Protein AF-A0A538RYH1-F1 (afdb_monomer_lite)

Sequence (123 aa):
MAPADPVRWAELMRLLLPWIYWRRPAVERDRLEAAALAVQKNEAFQKEAQAMGSKLGPSLVEESFAKGQLETARSFLRDLVQNRFQVMPEDLDRRIAACADVERLRAAARQVLHVQQPQDISL

Radius of gyration: 17.61 Å; chains: 1; bounding box: 35×43×46 Å

Structure (mmCIF, N/CA/C/O backbone):
data_AF-A0A538RYH1-F1
#
_entry.id   AF-A0A538RYH1-F1
#
loop_
_atom_site.group_PDB
_atom_site.id
_atom_site.type_symbol
_atom_site.label_atom_id
_atom_site.label_alt_id
_atom_site.label_comp_id
_atom_site.label_asym_id
_atom_site.label_entity_id
_atom_site.label_seq_id
_atom_site.pdbx_PDB_ins_code
_atom_site.Cartn_x
_atom_site.Cartn_y
_atom_site.Cartn_z
_atom_site.occupancy
_atom_site.B_iso_or_equiv
_atom_site.auth_seq_id
_atom_site.auth_comp_id
_atom_site.auth_asym_id
_atom_site.auth_atom_id
_atom_site.pdbx_PDB_model_num
ATOM 1 N N . MET A 1 1 ? -5.249 28.828 12.850 1.00 35.59 1 MET A N 1
ATOM 2 C CA . MET A 1 1 ? -5.655 27.721 11.956 1.00 35.59 1 MET A CA 1
ATOM 3 C C . MET A 1 1 ? -4.404 27.206 11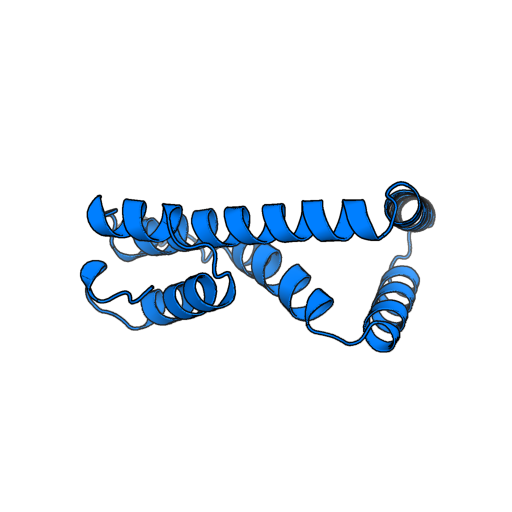.271 1.00 35.59 1 MET A C 1
ATOM 5 O O . MET A 1 1 ? -3.818 27.956 10.504 1.00 35.59 1 MET A O 1
ATOM 9 N N . ALA A 1 2 ? -3.938 26.006 11.619 1.00 40.06 2 ALA A N 1
ATOM 10 C CA . ALA A 1 2 ? -2.835 25.370 10.900 1.00 40.06 2 ALA A CA 1
ATOM 11 C C . ALA A 1 2 ? -3.324 24.963 9.494 1.00 40.06 2 ALA A C 1
ATOM 13 O O . ALA A 1 2 ? -4.476 24.534 9.379 1.00 40.06 2 ALA A O 1
ATOM 14 N N . PRO A 1 3 ? -2.520 25.140 8.430 1.00 47.34 3 PRO A N 1
ATOM 15 C CA . PRO A 1 3 ? -2.901 24.700 7.092 1.00 47.34 3 PRO A CA 1
ATOM 16 C C . PRO A 1 3 ? -3.107 23.181 7.093 1.00 47.34 3 PRO A C 1
ATOM 18 O O . PRO A 1 3 ? -2.314 22.449 7.679 1.00 47.34 3 PRO A O 1
ATOM 21 N N . ALA A 1 4 ? -4.199 22.728 6.472 1.00 53.31 4 ALA A N 1
ATOM 22 C CA . ALA A 1 4 ? -4.501 21.312 6.316 1.00 53.31 4 ALA A CA 1
ATOM 23 C C . ALA A 1 4 ? -3.331 20.620 5.604 1.00 53.31 4 ALA A C 1
ATOM 25 O O . ALA A 1 4 ? -2.929 21.043 4.519 1.00 53.31 4 ALA A O 1
ATOM 26 N N . ASP A 1 5 ? -2.785 19.590 6.246 1.00 54.03 5 ASP A N 1
ATOM 27 C CA . ASP A 1 5 ? -1.673 18.792 5.741 1.00 54.03 5 ASP A CA 1
ATOM 28 C C . ASP A 1 5 ? -2.040 18.271 4.335 1.00 54.03 5 ASP A C 1
ATOM 30 O O . ASP A 1 5 ? -3.088 17.627 4.179 1.00 54.03 5 ASP A O 1
ATOM 34 N N . PRO A 1 6 ? -1.288 18.616 3.272 1.00 55.09 6 PRO A N 1
ATOM 35 C CA . PRO A 1 6 ? -1.665 18.262 1.914 1.00 55.09 6 PRO A CA 1
ATOM 36 C C . PRO A 1 6 ? -1.747 16.744 1.798 1.00 55.09 6 PRO A C 1
ATOM 38 O O . PRO A 1 6 ? -0.814 16.031 2.169 1.00 55.09 6 PRO A O 1
ATOM 41 N N . VAL A 1 7 ? -2.872 16.251 1.268 1.00 55.53 7 VAL A N 1
ATOM 42 C CA . VAL A 1 7 ? -3.081 14.827 0.986 1.00 55.53 7 VAL A CA 1
ATOM 43 C C . VAL A 1 7 ? -1.821 14.296 0.312 1.00 55.53 7 VAL A C 1
ATOM 45 O O . VAL A 1 7 ? -1.457 14.753 -0.775 1.00 55.53 7 VAL A O 1
ATOM 48 N N . ARG A 1 8 ? -1.132 13.367 0.983 1.00 67.50 8 ARG A N 1
ATOM 49 C CA . ARG A 1 8 ? 0.129 12.775 0.527 1.00 67.50 8 ARG A CA 1
ATOM 50 C C . ARG A 1 8 ? -0.131 11.833 -0.652 1.00 67.50 8 ARG A C 1
ATOM 52 O O . ARG A 1 8 ? 0.044 10.622 -0.560 1.00 67.50 8 ARG A O 1
ATOM 59 N N . TRP A 1 9 ? -0.570 12.395 -1.778 1.00 54.41 9 TRP A N 1
ATOM 60 C CA . TRP A 1 9 ? -0.869 11.687 -3.022 1.00 54.41 9 TRP A CA 1
ATOM 61 C C . TRP A 1 9 ? 0.321 10.867 -3.505 1.00 54.41 9 TRP A C 1
ATOM 63 O O . TRP A 1 9 ? 0.128 9.781 -4.037 1.00 54.41 9 TRP A O 1
ATOM 73 N N . ALA A 1 10 ? 1.543 11.344 -3.266 1.00 54.75 10 ALA A N 1
ATOM 74 C CA . ALA A 1 10 ? 2.761 10.601 -3.561 1.00 54.75 10 ALA A CA 1
ATOM 75 C C . ALA A 1 10 ? 2.839 9.277 -2.781 1.00 54.75 10 ALA A C 1
ATOM 77 O O . ALA A 1 10 ? 3.121 8.247 -3.383 1.00 54.75 10 ALA A O 1
ATOM 78 N N . GLU A 1 11 ? 2.520 9.278 -1.483 1.00 56.00 11 GLU A N 1
ATOM 79 C CA . GLU A 1 11 ? 2.501 8.062 -0.653 1.00 56.00 11 GLU A CA 1
ATOM 80 C C . GLU A 1 11 ? 1.380 7.112 -1.086 1.00 56.00 11 GLU A C 1
ATOM 82 O O . GLU A 1 11 ? 1.587 5.906 -1.225 1.00 56.00 11 GLU A O 1
ATOM 87 N N . LEU A 1 12 ? 0.203 7.664 -1.404 1.00 62.34 12 LEU A N 1
ATOM 88 C CA . LEU A 1 12 ? -0.907 6.875 -1.933 1.00 62.34 12 LEU A CA 1
ATOM 89 C C . LEU A 1 12 ? -0.542 6.219 -3.274 1.00 62.34 12 LEU A C 1
ATOM 91 O O . LEU A 1 12 ? -0.786 5.030 -3.467 1.00 62.34 12 LEU A O 1
ATOM 95 N N . MET A 1 13 ? 0.069 6.966 -4.197 1.00 67.12 13 MET A N 1
ATOM 96 C CA . MET A 1 13 ? 0.538 6.425 -5.475 1.00 67.12 13 MET A CA 1
ATOM 97 C C . MET A 1 13 ? 1.654 5.396 -5.274 1.00 67.12 13 MET A C 1
ATOM 99 O O . MET A 1 13 ? 1.663 4.374 -5.959 1.00 67.12 13 MET A O 1
ATOM 103 N N . ARG A 1 14 ? 2.546 5.603 -4.298 1.00 62.56 14 ARG A N 1
ATOM 104 C CA . ARG A 1 14 ? 3.617 4.661 -3.945 1.00 62.56 14 ARG A CA 1
ATOM 105 C C . ARG A 1 14 ? 3.080 3.320 -3.440 1.00 62.56 14 ARG A C 1
ATOM 107 O O . ARG A 1 14 ? 3.718 2.301 -3.677 1.00 62.56 14 ARG A O 1
ATOM 114 N N . LEU A 1 15 ? 1.902 3.299 -2.812 1.00 59.19 15 LEU A N 1
ATOM 115 C CA . LEU A 1 15 ? 1.206 2.069 -2.421 1.00 59.19 15 LEU A CA 1
ATOM 116 C C . LEU A 1 15 ? 0.408 1.450 -3.581 1.00 59.19 15 LEU A C 1
ATOM 118 O O . LEU A 1 15 ? 0.454 0.237 -3.802 1.00 59.19 15 LEU A O 1
ATOM 122 N N . LEU A 1 16 ? -0.361 2.272 -4.301 1.00 65.50 16 LEU A N 1
ATOM 123 C CA . LEU A 1 16 ? -1.308 1.794 -5.308 1.00 65.50 16 LEU A CA 1
ATOM 124 C C . LEU A 1 16 ? -0.622 1.315 -6.586 1.00 65.50 16 LEU A C 1
ATOM 126 O O . LEU A 1 16 ? -1.083 0.340 -7.171 1.00 65.50 16 LEU A O 1
ATOM 130 N N . LEU A 1 17 ? 0.465 1.951 -7.027 1.00 70.12 17 LEU A N 1
ATOM 131 C CA . LEU A 1 17 ? 1.125 1.586 -8.283 1.00 70.12 17 LEU A CA 1
ATOM 132 C C . LEU A 1 17 ? 1.743 0.180 -8.242 1.00 70.12 17 LEU A C 1
ATOM 134 O O . LEU A 1 17 ? 1.421 -0.603 -9.137 1.00 70.12 17 LEU A O 1
ATOM 138 N N . PRO A 1 18 ? 2.524 -0.212 -7.212 1.00 64.62 18 PRO A N 1
ATOM 139 C CA . PRO A 1 18 ? 2.992 -1.591 -7.093 1.00 64.62 18 PRO A CA 1
ATOM 140 C C . PRO A 1 18 ? 1.831 -2.585 -7.018 1.00 64.62 18 PRO A C 1
ATOM 142 O O . PRO A 1 18 ? 1.873 -3.632 -7.654 1.00 64.62 18 PRO A O 1
ATOM 145 N N . TRP A 1 19 ? 0.760 -2.251 -6.295 1.00 63.00 19 TRP A N 1
ATOM 146 C CA . TRP A 1 19 ? -0.413 -3.118 -6.177 1.00 63.00 19 TRP A CA 1
ATOM 147 C C . TRP A 1 19 ? -1.132 -3.345 -7.511 1.00 63.00 19 TRP A C 1
ATOM 149 O O . TRP A 1 19 ? -1.358 -4.487 -7.913 1.00 63.00 19 TRP A O 1
ATOM 159 N N . ILE A 1 20 ? -1.478 -2.259 -8.209 1.00 67.75 20 ILE A N 1
ATOM 160 C CA . ILE A 1 20 ? -2.144 -2.307 -9.515 1.00 67.75 20 ILE A CA 1
ATOM 161 C C . ILE A 1 20 ? -1.268 -3.045 -10.522 1.00 67.75 20 ILE A C 1
ATOM 163 O O . ILE A 1 20 ? -1.797 -3.755 -11.370 1.00 67.75 20 ILE A O 1
ATOM 167 N N . TYR A 1 21 ? 0.050 -2.874 -10.443 1.00 69.38 21 TYR A N 1
ATOM 168 C CA . TYR A 1 21 ? 0.997 -3.565 -11.302 1.00 69.38 21 TYR A CA 1
ATOM 169 C C . TYR A 1 21 ? 1.013 -5.078 -11.020 1.00 69.38 21 TYR A C 1
ATOM 171 O O . TYR A 1 21 ? 0.784 -5.868 -11.931 1.00 69.38 21 TYR A O 1
ATOM 179 N N . TRP A 1 22 ? 1.177 -5.507 -9.765 1.00 61.28 22 TRP A N 1
ATOM 180 C CA . TRP A 1 22 ? 1.308 -6.930 -9.415 1.00 61.28 22 TRP A CA 1
ATOM 181 C C . TRP A 1 22 ? 0.010 -7.738 -9.509 1.00 61.28 22 TRP A C 1
ATOM 183 O O . TRP A 1 22 ? 0.060 -8.941 -9.760 1.00 61.28 22 TRP A O 1
ATOM 193 N N . ARG A 1 23 ? -1.157 -7.098 -9.372 1.00 65.25 23 ARG A N 1
ATOM 194 C CA . ARG A 1 23 ? -2.459 -7.753 -9.585 1.00 65.25 23 ARG A CA 1
ATOM 195 C C . ARG A 1 23 ? -2.688 -8.161 -11.046 1.00 65.25 23 ARG A C 1
ATOM 197 O O . ARG A 1 23 ? -3.535 -9.012 -11.318 1.00 65.25 23 ARG A O 1
ATOM 204 N N . ARG A 1 24 ? -1.974 -7.544 -11.989 1.00 71.19 24 ARG A N 1
ATOM 205 C CA . ARG A 1 24 ? -2.131 -7.814 -13.421 1.00 71.19 24 ARG A CA 1
ATOM 206 C C . ARG A 1 24 ? -1.421 -9.111 -13.815 1.00 71.19 24 ARG A C 1
ATOM 208 O O . ARG A 1 24 ? -0.360 -9.405 -13.260 1.00 71.19 24 ARG A O 1
ATOM 215 N N . PRO A 1 25 ? -1.958 -9.880 -14.778 1.00 73.12 25 PRO A N 1
ATOM 216 C CA . PRO A 1 25 ? -1.267 -11.021 -15.373 1.00 73.12 25 PRO A CA 1
ATOM 217 C C . PRO A 1 25 ? 0.109 -10.627 -15.925 1.00 73.12 25 PRO A C 1
ATOM 219 O O . PRO A 1 25 ? 0.282 -9.508 -16.401 1.00 73.12 25 PRO A O 1
ATOM 222 N N . ALA A 1 26 ? 1.069 -11.557 -15.927 1.00 67.19 26 ALA A N 1
ATOM 223 C CA . ALA A 1 26 ? 2.441 -11.300 -16.388 1.00 67.19 26 ALA A CA 1
ATOM 224 C C . ALA A 1 26 ? 2.496 -10.650 -17.784 1.00 67.19 26 ALA A C 1
ATOM 226 O O . ALA A 1 26 ? 3.126 -9.616 -17.954 1.00 67.19 26 ALA A O 1
ATOM 227 N N . VAL A 1 27 ? 1.701 -11.160 -18.730 1.00 73.25 27 VAL A N 1
ATOM 228 C CA . VAL A 1 27 ? 1.594 -10.619 -20.099 1.00 73.25 27 VAL A CA 1
ATOM 229 C C . VAL A 1 27 ? 1.155 -9.150 -20.125 1.00 73.25 27 VAL A C 1
ATOM 231 O O . VAL A 1 27 ? 1.535 -8.386 -21.009 1.00 73.25 27 VAL A O 1
ATOM 234 N N . GLU A 1 28 ? 0.315 -8.739 -19.179 1.00 76.38 28 GLU A N 1
ATOM 235 C CA . GLU A 1 28 ? -0.131 -7.354 -19.069 1.00 76.38 28 GLU A CA 1
ATOM 236 C C . GLU A 1 28 ? 0.937 -6.469 -18.413 1.00 76.38 28 GLU A C 1
ATOM 238 O O . GLU A 1 28 ? 1.107 -5.319 -18.816 1.00 76.38 28 GLU A O 1
ATOM 243 N N . ARG A 1 29 ? 1.703 -7.011 -17.460 1.00 77.38 29 ARG A N 1
ATOM 244 C CA . ARG A 1 29 ? 2.844 -6.318 -16.849 1.00 77.38 29 ARG A CA 1
ATOM 245 C C . ARG A 1 29 ? 3.943 -6.035 -17.868 1.00 77.38 29 ARG A C 1
ATOM 247 O O . ARG A 1 29 ? 4.362 -4.886 -17.968 1.00 77.38 29 ARG A O 1
ATOM 254 N N . ASP A 1 30 ? 4.289 -7.010 -18.705 1.00 75.38 30 ASP A N 1
ATOM 255 C CA . ASP A 1 30 ? 5.292 -6.850 -19.768 1.00 75.38 30 ASP A CA 1
ATOM 256 C C . ASP A 1 30 ? 4.909 -5.722 -20.742 1.00 75.38 30 ASP A C 1
ATOM 258 O O . ASP A 1 30 ? 5.736 -4.905 -21.152 1.00 75.38 30 ASP A O 1
ATOM 262 N N . ARG A 1 31 ? 3.616 -5.624 -21.086 1.00 79.44 31 ARG A N 1
ATOM 263 C CA . ARG A 1 31 ? 3.095 -4.546 -21.943 1.00 79.44 31 ARG A CA 1
ATOM 264 C C . ARG A 1 31 ? 3.189 -3.179 -21.274 1.00 79.44 31 ARG A C 1
ATOM 266 O O . ARG A 1 31 ? 3.500 -2.198 -21.947 1.00 79.44 31 ARG A O 1
ATOM 273 N N . LEU A 1 32 ? 2.902 -3.103 -19.976 1.00 79.50 32 LEU A N 1
ATOM 274 C CA . LEU A 1 32 ? 3.001 -1.859 -19.214 1.00 79.50 32 LEU A CA 1
ATOM 275 C C . LEU A 1 32 ? 4.452 -1.407 -19.055 1.00 79.50 32 LEU A C 1
ATOM 277 O O . LEU A 1 32 ? 4.720 -0.218 -19.195 1.00 79.50 32 LEU A O 1
ATOM 281 N N . GLU A 1 33 ? 5.383 -2.331 -18.824 1.00 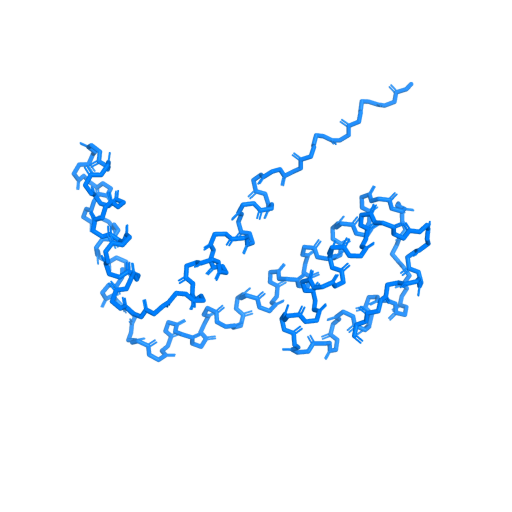75.62 33 GLU A N 1
ATOM 282 C CA . GLU A 1 33 ? 6.815 -2.025 -18.781 1.00 75.62 33 GLU A CA 1
ATOM 283 C C . GLU A 1 33 ? 7.322 -1.513 -20.127 1.00 75.62 33 GLU A C 1
ATOM 285 O O . GLU A 1 33 ? 7.979 -0.473 -20.180 1.00 75.62 33 GLU A O 1
ATOM 290 N N . ALA A 1 34 ? 6.953 -2.181 -21.223 1.00 79.81 34 ALA A N 1
ATOM 291 C CA . ALA A 1 34 ? 7.301 -1.739 -22.569 1.00 79.81 34 ALA A CA 1
ATOM 292 C C . ALA A 1 34 ? 6.735 -0.341 -22.879 1.00 79.81 34 ALA A C 1
ATOM 294 O O . ALA A 1 34 ? 7.443 0.511 -23.419 1.00 79.81 34 ALA A O 1
ATOM 295 N N . ALA A 1 35 ? 5.483 -0.072 -22.494 1.00 82.56 35 ALA A N 1
ATOM 296 C CA . ALA A 1 35 ? 4.864 1.241 -22.663 1.00 82.56 35 ALA A CA 1
ATOM 297 C C . ALA A 1 35 ? 5.537 2.319 -21.794 1.00 82.56 35 ALA A C 1
ATOM 299 O O . ALA A 1 35 ? 5.790 3.423 -22.274 1.00 82.56 35 ALA A O 1
ATOM 300 N N . ALA A 1 36 ? 5.869 2.007 -20.539 1.00 76.31 36 ALA A N 1
ATOM 301 C CA . ALA A 1 36 ? 6.558 2.927 -19.636 1.00 76.31 36 ALA A CA 1
ATOM 302 C C . ALA A 1 36 ? 7.965 3.280 -20.146 1.00 76.31 36 ALA A C 1
ATOM 304 O O . ALA A 1 36 ? 8.348 4.452 -20.140 1.00 76.31 36 ALA A O 1
ATOM 305 N N . LEU A 1 37 ? 8.706 2.291 -20.657 1.00 73.94 37 LEU A N 1
ATOM 306 C CA . LEU A 1 37 ? 10.001 2.500 -21.306 1.00 73.94 37 LEU A CA 1
ATOM 307 C C . LEU A 1 37 ? 9.869 3.386 -22.550 1.00 73.94 37 LEU A C 1
ATOM 309 O O . LEU A 1 37 ? 10.658 4.313 -22.717 1.00 73.94 37 LEU A O 1
ATOM 313 N N . ALA A 1 38 ? 8.848 3.160 -23.381 1.00 79.06 38 ALA A N 1
ATOM 314 C CA . ALA A 1 38 ? 8.611 3.943 -24.594 1.00 79.06 38 ALA A CA 1
ATOM 315 C C . ALA A 1 38 ? 8.241 5.415 -24.318 1.00 79.06 38 ALA A C 1
ATOM 317 O O . ALA A 1 38 ? 8.524 6.286 -25.140 1.00 79.06 38 ALA A O 1
ATOM 318 N N . VAL A 1 39 ? 7.628 5.712 -23.166 1.00 80.31 39 VAL A N 1
ATOM 319 C CA . VAL A 1 39 ? 7.311 7.088 -22.738 1.00 80.31 39 VAL A CA 1
ATOM 320 C C . VAL A 1 39 ? 8.551 7.825 -22.217 1.00 80.31 39 VAL A C 1
ATOM 322 O O . VAL A 1 39 ? 8.624 9.055 -22.309 1.00 80.31 39 VAL A O 1
ATOM 325 N N . GLN A 1 40 ? 9.538 7.102 -21.682 1.00 75.06 40 GLN A N 1
ATOM 326 C CA . GLN A 1 40 ? 10.761 7.700 -21.159 1.00 75.06 40 GLN A CA 1
ATOM 327 C C . GLN A 1 40 ? 11.651 8.200 -22.304 1.00 75.06 40 GLN A C 1
ATOM 329 O O . GLN A 1 40 ? 12.246 7.417 -23.032 1.00 75.06 40 GLN A O 1
ATOM 334 N N . LYS A 1 41 ? 11.776 9.524 -22.445 1.00 74.56 41 LYS A N 1
ATOM 335 C CA . LYS A 1 41 ? 12.552 10.165 -23.523 1.00 74.56 41 LYS A CA 1
ATOM 336 C C . LYS A 1 41 ? 14.063 10.161 -23.277 1.00 74.56 41 LYS A C 1
ATOM 338 O O . LYS A 1 41 ? 14.826 10.449 -24.192 1.00 74.56 41 LYS A O 1
ATOM 343 N N . ASN A 1 42 ? 14.493 9.888 -22.044 1.00 81.56 42 ASN A N 1
ATOM 344 C CA . ASN A 1 42 ? 15.904 9.843 -21.677 1.00 81.56 42 ASN A CA 1
ATOM 345 C C . ASN A 1 42 ? 16.443 8.403 -21.735 1.00 81.56 42 ASN A C 1
ATOM 347 O O . ASN A 1 42 ? 16.102 7.571 -20.892 1.00 81.56 42 ASN A O 1
ATOM 351 N N . GLU A 1 43 ? 17.331 8.135 -22.694 1.00 73.94 43 GLU A N 1
ATOM 352 C CA . GLU A 1 43 ? 17.965 6.823 -22.891 1.00 73.94 43 GLU A CA 1
ATOM 353 C C . GLU A 1 43 ? 18.767 6.336 -21.673 1.00 73.94 43 GLU A C 1
ATOM 355 O O . GLU A 1 43 ? 18.861 5.129 -21.441 1.00 73.94 43 GLU A O 1
ATOM 360 N N . ALA A 1 44 ? 19.331 7.244 -20.867 1.00 72.69 44 ALA A N 1
ATOM 361 C CA . ALA A 1 44 ? 20.069 6.867 -19.661 1.00 72.69 44 ALA A CA 1
ATOM 362 C C . ALA A 1 44 ? 19.136 6.229 -18.618 1.00 72.69 44 ALA A C 1
ATOM 364 O O . ALA A 1 44 ? 19.449 5.170 -18.076 1.00 72.69 44 ALA A O 1
ATOM 365 N N . PHE A 1 45 ? 17.950 6.810 -18.415 1.00 64.81 45 PHE A N 1
ATOM 366 C CA . PHE A 1 45 ? 16.941 6.266 -17.501 1.00 64.81 45 PHE A CA 1
ATOM 367 C C . PHE A 1 45 ? 16.267 4.999 -18.045 1.00 64.81 45 PHE A C 1
ATOM 369 O O . PHE A 1 45 ? 15.888 4.131 -17.263 1.00 64.81 45 PHE A O 1
ATOM 376 N N . GLN A 1 46 ? 16.159 4.839 -19.370 1.00 66.12 46 GLN A N 1
ATOM 377 C CA . GLN A 1 46 ? 15.703 3.577 -19.970 1.00 66.12 46 GLN A CA 1
ATOM 378 C C . GLN A 1 46 ? 16.675 2.424 -19.683 1.00 66.12 46 GLN A C 1
ATOM 380 O O . GLN A 1 46 ? 16.252 1.341 -19.271 1.00 66.12 46 GLN A O 1
ATOM 385 N N . LYS A 1 47 ? 17.981 2.659 -19.871 1.00 68.31 47 LYS A N 1
ATOM 386 C CA . LYS A 1 47 ? 19.026 1.657 -19.606 1.00 68.31 47 LYS A CA 1
ATOM 387 C C . LYS A 1 47 ? 19.103 1.295 -18.127 1.00 68.31 47 LYS A C 1
ATOM 389 O O . LYS A 1 47 ? 19.260 0.123 -17.797 1.00 68.31 47 LYS A O 1
ATOM 394 N N . GLU A 1 48 ? 18.956 2.280 -17.244 1.00 67.75 48 GLU A N 1
ATOM 395 C CA . GLU A 1 48 ? 18.905 2.056 -15.800 1.00 67.75 48 GLU A CA 1
ATOM 396 C C . GLU A 1 48 ? 17.700 1.191 -15.403 1.00 67.75 48 GLU A C 1
ATOM 398 O O . GLU A 1 48 ? 17.873 0.199 -14.695 1.00 67.75 48 GLU A O 1
ATOM 403 N N . ALA A 1 49 ? 16.506 1.482 -15.934 1.00 64.12 49 ALA A N 1
ATOM 404 C CA . ALA A 1 49 ? 15.297 0.701 -15.671 1.00 64.12 49 ALA A CA 1
ATOM 405 C C . ALA A 1 49 ? 15.417 -0.764 -16.141 1.00 64.12 49 ALA A C 1
ATOM 407 O O . ALA A 1 49 ? 15.084 -1.679 -15.385 1.00 64.12 49 ALA A O 1
ATOM 408 N N . GLN A 1 50 ? 15.958 -1.005 -17.343 1.00 65.62 50 GLN A N 1
ATOM 409 C CA . GLN A 1 50 ? 16.227 -2.366 -17.838 1.00 65.62 50 GLN A CA 1
ATOM 410 C C . GLN A 1 50 ? 17.269 -3.102 -16.983 1.00 65.62 50 GLN A C 1
ATOM 412 O O . GLN A 1 50 ? 17.092 -4.275 -16.644 1.00 65.62 50 GLN A O 1
ATOM 417 N N . ALA A 1 51 ? 18.349 -2.418 -16.594 1.00 65.00 51 ALA A N 1
ATOM 418 C CA . ALA A 1 51 ? 19.399 -3.005 -15.769 1.00 65.00 51 ALA A CA 1
ATOM 419 C C . ALA A 1 51 ? 18.884 -3.396 -14.375 1.00 65.00 51 ALA A C 1
ATOM 421 O O . ALA A 1 51 ? 19.281 -4.436 -13.847 1.00 65.00 51 ALA A O 1
ATOM 422 N N . MET A 1 52 ? 17.982 -2.602 -13.796 1.00 61.81 52 MET A N 1
ATOM 423 C CA . MET A 1 52 ? 17.395 -2.865 -12.482 1.00 61.81 52 MET A CA 1
ATOM 424 C C . MET A 1 52 ? 16.477 -4.097 -12.486 1.00 61.81 52 MET A C 1
ATOM 426 O O . MET A 1 52 ? 16.555 -4.903 -11.561 1.00 61.81 52 MET A O 1
ATOM 430 N N . GLY A 1 53 ? 15.671 -4.288 -13.538 1.00 55.66 53 GLY A N 1
ATOM 431 C CA . GLY A 1 53 ? 14.786 -5.455 -13.676 1.00 55.66 53 GLY A CA 1
ATOM 432 C C . GLY A 1 53 ? 15.528 -6.783 -13.884 1.00 55.66 53 GLY A C 1
ATOM 433 O O . GLY A 1 53 ? 15.065 -7.829 -13.447 1.00 55.66 53 GLY A O 1
ATOM 434 N N . SER A 1 54 ? 16.716 -6.744 -14.498 1.00 53.12 54 SER A N 1
ATOM 435 C CA . SER A 1 54 ? 17.504 -7.944 -14.836 1.00 53.12 54 SER A CA 1
ATOM 436 C C . SER A 1 54 ? 18.380 -8.514 -13.705 1.00 53.12 54 SER A C 1
ATOM 438 O O . SER A 1 54 ? 18.823 -9.657 -13.794 1.00 53.12 54 SER A O 1
ATOM 440 N N . LYS A 1 55 ? 18.668 -7.738 -12.648 1.00 52.78 55 LYS A N 1
ATOM 441 C CA . LYS A 1 55 ? 19.707 -8.071 -11.645 1.00 52.78 55 LYS A CA 1
ATOM 442 C C . LYS A 1 55 ? 19.237 -8.904 -10.456 1.00 52.78 55 LYS A C 1
ATOM 444 O O . LYS A 1 55 ? 20.065 -9.350 -9.664 1.00 52.78 55 LYS A O 1
ATOM 449 N N . LEU A 1 56 ? 17.941 -9.116 -10.307 1.00 47.09 56 LEU A N 1
ATOM 450 C CA . LEU A 1 56 ? 17.374 -9.878 -9.205 1.00 47.09 56 LEU A CA 1
ATOM 451 C C . LEU A 1 56 ? 16.570 -11.028 -9.820 1.00 47.09 56 LEU A C 1
ATOM 453 O O . LEU A 1 56 ? 15.689 -10.799 -10.642 1.00 47.09 56 LEU A O 1
ATOM 457 N N . GLY A 1 57 ? 16.907 -12.273 -9.475 1.00 48.81 57 GLY A N 1
ATOM 458 C CA . GLY A 1 57 ? 16.161 -13.436 -9.962 1.00 48.81 57 GLY A CA 1
ATOM 459 C C . GLY A 1 57 ? 14.674 -13.332 -9.583 1.00 48.81 57 GLY A C 1
ATOM 460 O O . GLY A 1 57 ? 14.374 -12.807 -8.505 1.00 48.81 57 GLY A O 1
ATOM 461 N N . PRO A 1 58 ? 13.746 -13.829 -10.423 1.00 54.38 58 PRO A N 1
ATOM 462 C CA . PRO A 1 58 ? 12.309 -13.573 -10.289 1.00 54.38 58 PRO A CA 1
ATOM 463 C C . PRO A 1 58 ? 11.755 -13.894 -8.891 1.00 54.38 58 PRO A C 1
ATOM 465 O O . PRO A 1 58 ? 11.007 -13.095 -8.340 1.00 54.38 58 PRO A O 1
ATOM 468 N N . SER A 1 59 ? 12.220 -14.971 -8.249 1.00 51.62 59 SER A N 1
ATOM 469 C CA . SER A 1 59 ? 11.772 -15.366 -6.906 1.00 51.62 59 SER A CA 1
ATOM 470 C C . SER A 1 59 ? 12.251 -14.440 -5.776 1.00 51.62 59 SER A C 1
ATOM 472 O O . SER A 1 59 ? 11.520 -14.195 -4.822 1.00 51.62 59 SER A O 1
ATOM 474 N N . LEU A 1 60 ? 13.470 -13.897 -5.875 1.00 48.41 60 LEU A N 1
ATOM 475 C CA . LEU A 1 60 ? 14.058 -12.991 -4.876 1.00 48.41 60 LEU A CA 1
ATOM 476 C C . LEU A 1 60 ? 13.470 -11.582 -4.988 1.00 48.41 60 LEU A C 1
ATOM 478 O O . LEU A 1 60 ? 13.307 -10.901 -3.975 1.00 48.41 60 LEU A O 1
ATOM 482 N N . VAL A 1 61 ? 13.118 -11.165 -6.209 1.00 56.47 61 VAL A N 1
ATOM 483 C CA . VAL A 1 61 ? 12.303 -9.971 -6.466 1.00 56.47 61 VAL A CA 1
ATOM 484 C C . VAL A 1 61 ? 10.936 -10.150 -5.832 1.00 56.47 61 VAL A C 1
ATOM 486 O O . VAL A 1 61 ? 10.555 -9.345 -4.993 1.00 56.47 61 VAL A O 1
ATOM 489 N N . GLU A 1 62 ? 10.217 -11.214 -6.178 1.00 56.75 62 GLU A N 1
ATOM 490 C CA . GLU A 1 62 ? 8.856 -11.458 -5.698 1.00 56.75 62 GLU A CA 1
ATOM 491 C C . GLU A 1 62 ? 8.773 -11.503 -4.168 1.00 56.75 62 GLU A C 1
ATOM 493 O O . GLU A 1 62 ? 7.908 -10.850 -3.584 1.00 56.75 62 GLU A O 1
ATOM 498 N N . GLU A 1 63 ? 9.707 -12.184 -3.499 1.00 53.38 63 GLU A N 1
ATOM 499 C CA . GLU A 1 63 ? 9.727 -12.286 -2.036 1.00 53.38 63 GLU A CA 1
ATOM 500 C C . GLU A 1 63 ? 10.107 -10.956 -1.357 1.00 53.38 63 GLU A C 1
ATOM 502 O O . GLU A 1 63 ? 9.490 -10.551 -0.364 1.00 53.38 63 GLU A O 1
ATOM 507 N N . SER A 1 64 ? 11.077 -10.226 -1.921 1.00 55.91 64 SER A N 1
ATOM 508 C CA . SER A 1 64 ? 11.486 -8.907 -1.414 1.00 55.91 64 SER A CA 1
ATOM 509 C C . SER A 1 64 ? 10.395 -7.855 -1.632 1.00 55.91 64 SER A C 1
ATOM 511 O O . SER A 1 64 ? 10.156 -7.016 -0.763 1.00 55.91 64 SER A O 1
ATOM 513 N N . PHE A 1 65 ? 9.674 -7.928 -2.755 1.00 63.09 65 PHE A N 1
ATOM 514 C CA . PHE A 1 65 ? 8.521 -7.078 -3.039 1.00 63.09 65 PHE A CA 1
ATOM 515 C C . PHE A 1 65 ? 7.309 -7.454 -2.191 1.00 63.09 65 PHE A C 1
ATOM 517 O O . PHE A 1 65 ? 6.598 -6.554 -1.759 1.00 63.09 65 PHE A O 1
ATOM 524 N N . ALA A 1 66 ? 7.064 -8.735 -1.909 1.00 62.03 66 ALA A N 1
ATOM 525 C CA . ALA A 1 66 ? 5.982 -9.155 -1.020 1.00 62.03 66 ALA A CA 1
ATOM 526 C C . ALA A 1 66 ? 6.212 -8.648 0.414 1.00 62.03 66 ALA A C 1
ATOM 528 O O . ALA A 1 66 ? 5.317 -8.036 1.003 1.00 62.03 66 ALA A O 1
ATOM 529 N N . LYS A 1 67 ? 7.435 -8.800 0.946 1.00 64.25 67 LYS A N 1
ATOM 530 C CA . LYS A 1 67 ? 7.818 -8.219 2.246 1.00 64.25 67 LYS A CA 1
ATOM 531 C C . LYS A 1 67 ? 7.759 -6.691 2.234 1.00 64.25 67 LYS A C 1
ATOM 533 O O . LYS A 1 67 ? 7.217 -6.097 3.163 1.00 64.25 67 LYS A O 1
ATOM 538 N N . GLY A 1 68 ? 8.244 -6.058 1.165 1.00 71.62 68 GLY A N 1
ATOM 539 C CA . GLY A 1 68 ? 8.164 -4.608 0.992 1.00 71.62 68 GLY A CA 1
ATOM 540 C C . GLY A 1 68 ? 6.722 -4.099 0.944 1.00 71.62 68 GLY A C 1
ATOM 541 O O . GLY A 1 68 ? 6.411 -3.087 1.566 1.00 71.62 68 GLY A O 1
ATOM 542 N N . GLN A 1 69 ? 5.818 -4.814 0.271 1.00 73.88 69 GLN A N 1
ATOM 543 C CA . GLN A 1 69 ? 4.395 -4.472 0.199 1.00 73.88 69 GLN A CA 1
ATOM 544 C C . GLN A 1 69 ? 3.713 -4.558 1.562 1.00 73.88 69 GLN A C 1
ATOM 546 O O . GLN A 1 69 ? 2.896 -3.693 1.874 1.00 73.88 69 GLN A O 1
ATOM 551 N N . LEU A 1 70 ? 4.051 -5.568 2.366 1.00 82.12 70 LEU A N 1
ATOM 552 C CA . LEU A 1 70 ? 3.485 -5.744 3.697 1.00 82.12 70 LEU A CA 1
ATOM 553 C C . LEU A 1 70 ? 3.887 -4.603 4.636 1.00 82.12 70 LEU A C 1
ATOM 555 O O . LEU A 1 70 ? 3.017 -3.950 5.208 1.00 82.12 70 LEU A O 1
ATOM 559 N N . GLU A 1 71 ? 5.184 -4.307 4.740 1.00 81.56 71 GLU A N 1
ATOM 560 C CA . GLU A 1 71 ? 5.654 -3.197 5.578 1.00 81.56 71 GLU A CA 1
ATOM 561 C C . GLU A 1 71 ? 5.176 -1.835 5.066 1.00 81.56 71 GLU A C 1
ATOM 563 O O . GLU A 1 71 ? 4.754 -0.993 5.858 1.00 81.56 71 GLU A O 1
ATOM 568 N N . THR A 1 72 ? 5.135 -1.635 3.745 1.00 76.00 72 THR A N 1
ATOM 569 C CA . THR A 1 72 ? 4.582 -0.404 3.156 1.00 76.00 72 THR A CA 1
ATOM 570 C C . THR A 1 72 ? 3.100 -0.250 3.499 1.00 76.00 72 THR A C 1
ATOM 572 O O . THR A 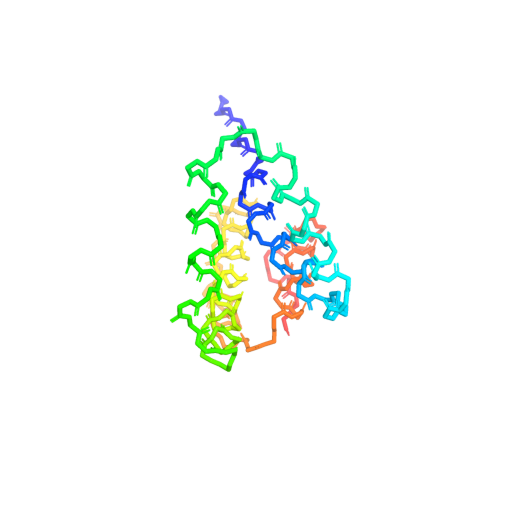1 72 ? 2.674 0.832 3.893 1.00 76.00 72 THR A O 1
ATOM 575 N N . ALA A 1 73 ? 2.304 -1.321 3.406 1.00 80.88 73 ALA A N 1
ATOM 576 C CA . ALA A 1 73 ? 0.886 -1.283 3.758 1.00 80.88 73 ALA A CA 1
ATOM 577 C C . ALA A 1 73 ? 0.667 -1.000 5.254 1.00 80.88 73 ALA A C 1
ATOM 579 O O . ALA A 1 73 ? -0.218 -0.217 5.600 1.00 80.88 73 ALA A O 1
ATOM 580 N N . ARG A 1 74 ? 1.494 -1.581 6.134 1.00 88.38 74 ARG A N 1
ATOM 581 C CA . ARG A 1 74 ? 1.469 -1.317 7.582 1.00 88.38 74 ARG A CA 1
ATOM 582 C C . ARG A 1 74 ? 1.828 0.131 7.901 1.00 88.38 74 ARG A C 1
ATOM 584 O O . ARG A 1 74 ? 1.067 0.801 8.594 1.00 88.38 74 ARG A O 1
ATOM 591 N N . SER A 1 75 ? 2.956 0.622 7.384 1.00 84.88 75 SER A N 1
ATOM 592 C CA . SER A 1 75 ? 3.403 2.007 7.583 1.00 84.88 75 SER A CA 1
ATOM 593 C C . SER A 1 75 ? 2.360 3.001 7.083 1.00 84.88 75 SER A C 1
ATOM 595 O O . SER A 1 75 ? 2.001 3.933 7.791 1.00 84.88 75 SER A O 1
ATOM 597 N N . PHE A 1 76 ? 1.804 2.762 5.897 1.00 79.12 76 PHE A N 1
ATOM 598 C CA . PHE A 1 76 ? 0.802 3.643 5.317 1.00 79.12 76 PHE A CA 1
ATOM 599 C C . PHE A 1 76 ? -0.498 3.681 6.128 1.00 79.12 76 PHE A C 1
ATOM 601 O O . PHE A 1 76 ? -1.064 4.752 6.344 1.00 79.12 76 PHE A O 1
ATOM 608 N N . LEU A 1 77 ? -0.976 2.528 6.606 1.00 83.69 77 LEU A N 1
ATOM 609 C CA . LEU A 1 77 ? -2.152 2.483 7.472 1.00 83.69 77 LEU A CA 1
ATOM 610 C C . LEU A 1 77 ? -1.905 3.246 8.780 1.00 83.69 77 LEU A C 1
ATOM 612 O O . LEU A 1 77 ? -2.793 3.971 9.230 1.00 83.69 77 LEU A O 1
ATOM 616 N N . ARG A 1 78 ? -0.697 3.144 9.349 1.00 87.69 78 ARG A N 1
ATOM 617 C CA . ARG A 1 78 ? -0.321 3.929 10.530 1.00 87.69 78 ARG A CA 1
ATOM 618 C C . ARG A 1 78 ? -0.370 5.426 10.256 1.00 87.69 78 ARG A C 1
ATOM 620 O O . ARG A 1 78 ? -1.013 6.154 11.007 1.00 87.69 78 ARG A O 1
ATOM 627 N N . ASP A 1 79 ? 0.241 5.863 9.159 1.00 82.38 79 ASP A N 1
ATOM 628 C CA . ASP A 1 79 ? 0.253 7.271 8.761 1.00 82.38 79 ASP A CA 1
ATOM 629 C C . ASP A 1 79 ? -1.169 7.802 8.543 1.00 82.38 79 ASP A C 1
ATOM 631 O O . ASP A 1 79 ? -1.500 8.893 8.998 1.00 82.38 79 ASP A O 1
ATOM 635 N N . LEU A 1 80 ? -2.048 7.033 7.893 1.00 78.88 80 LEU A N 1
ATOM 636 C CA . LEU A 1 80 ? -3.442 7.430 7.681 1.00 78.88 80 LEU A CA 1
ATOM 637 C C . LEU A 1 80 ? -4.216 7.598 8.991 1.00 78.88 80 LEU A C 1
ATOM 639 O O . LEU A 1 80 ? -4.951 8.575 9.150 1.00 78.88 80 LEU A O 1
ATOM 643 N N . VAL A 1 81 ? -4.063 6.654 9.918 1.00 85.38 81 VAL A N 1
ATOM 644 C CA . VAL A 1 81 ? -4.714 6.704 11.232 1.00 85.38 81 VAL A CA 1
ATOM 645 C C . VAL A 1 81 ? -4.191 7.890 12.037 1.00 85.38 81 VAL A C 1
ATOM 647 O O . VAL A 1 81 ? -4.993 8.674 12.544 1.00 85.38 81 VAL A O 1
ATOM 650 N N . GLN A 1 82 ? -2.870 8.069 12.088 1.00 83.88 82 GLN A N 1
ATOM 651 C CA . GLN A 1 82 ? -2.242 9.180 12.796 1.00 83.88 82 GLN A CA 1
ATOM 652 C C . GLN A 1 82 ? -2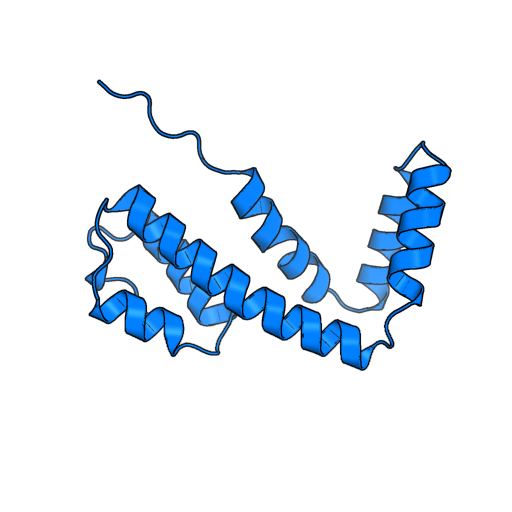.654 10.530 12.195 1.00 83.88 82 GLN A C 1
ATOM 654 O O . GLN A 1 82 ? -3.022 11.436 12.932 1.00 83.88 82 GLN A O 1
ATOM 659 N N . ASN A 1 83 ? -2.677 10.667 10.868 1.00 77.69 83 ASN A N 1
ATOM 660 C CA . ASN A 1 83 ? -3.048 11.923 10.215 1.00 77.69 83 ASN A CA 1
ATOM 661 C C . ASN A 1 83 ? -4.531 12.262 10.403 1.00 77.69 83 ASN A C 1
ATOM 663 O O . ASN A 1 83 ? -4.877 13.422 10.622 1.00 77.69 83 ASN A O 1
ATOM 667 N N . ARG A 1 84 ? -5.426 11.268 10.339 1.00 80.12 84 ARG A N 1
ATOM 668 C CA . ARG A 1 84 ? -6.868 11.512 10.469 1.00 80.12 84 ARG A CA 1
ATOM 669 C C . ARG A 1 84 ? -7.302 11.729 11.913 1.00 80.12 84 ARG A C 1
ATOM 671 O O . ARG A 1 84 ? -8.057 12.656 12.183 1.00 80.12 84 ARG A O 1
ATOM 678 N N . PHE A 1 85 ? -6.879 10.849 12.813 1.00 84.12 85 PHE A N 1
ATOM 679 C CA . PHE A 1 85 ? -7.371 10.823 14.189 1.00 84.12 85 PHE A CA 1
ATOM 680 C C . PHE A 1 85 ? -6.425 11.513 15.172 1.00 84.12 85 PHE A C 1
ATOM 682 O O . PHE A 1 85 ? -6.794 11.683 16.330 1.00 84.12 85 PHE A O 1
ATOM 689 N N . GLN A 1 86 ? -5.221 11.910 14.731 1.00 83.19 86 GLN A N 1
ATOM 690 C CA . GLN A 1 86 ? -4.169 12.536 15.551 1.00 83.19 86 GLN A CA 1
ATOM 691 C C . GLN A 1 86 ? -3.715 11.672 16.743 1.00 83.19 86 GLN A C 1
ATOM 693 O O . GLN A 1 86 ? -2.967 12.127 17.606 1.00 83.19 86 GLN A O 1
ATOM 698 N N . VAL A 1 87 ? -4.136 10.406 16.772 1.00 85.56 87 VAL A N 1
ATOM 699 C CA . VAL A 1 87 ? -3.887 9.428 17.829 1.00 85.56 87 VAL A CA 1
ATOM 700 C C . VAL A 1 87 ? -3.707 8.058 17.185 1.00 85.56 87 VAL A C 1
ATOM 702 O O . VAL A 1 87 ? -4.479 7.675 16.304 1.00 85.56 87 VAL A O 1
ATOM 705 N N . MET A 1 88 ? -2.729 7.302 17.681 1.00 88.56 88 MET A N 1
ATOM 706 C CA . MET A 1 88 ? -2.522 5.896 17.353 1.00 88.56 88 MET A CA 1
ATOM 707 C C . MET A 1 88 ? -2.840 5.029 18.577 1.00 88.56 88 MET A C 1
ATOM 709 O O . MET A 1 88 ? -2.034 4.983 19.507 1.00 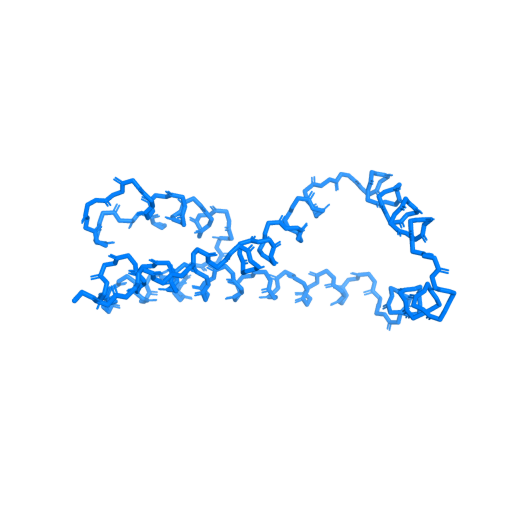88.56 88 MET A O 1
ATOM 713 N N . PRO A 1 89 ? -3.996 4.341 18.623 1.00 90.56 89 PRO A N 1
ATOM 714 C CA . PRO A 1 89 ? -4.278 3.404 19.704 1.00 90.56 89 PRO A CA 1
ATOM 715 C C . PRO A 1 89 ? -3.291 2.230 19.686 1.00 90.56 89 PRO A C 1
ATOM 717 O O . PRO A 1 89 ? -3.123 1.578 18.656 1.00 90.56 89 PRO A O 1
ATOM 720 N N . GLU A 1 90 ? -2.692 1.907 20.834 1.00 89.69 90 GLU A N 1
ATOM 721 C CA . GLU A 1 90 ? -1.710 0.814 20.957 1.00 89.69 90 GLU A CA 1
ATOM 722 C C . GLU A 1 90 ? -2.271 -0.561 20.558 1.00 89.69 90 GLU A C 1
ATOM 724 O O . GLU A 1 90 ? -1.539 -1.434 20.092 1.00 89.69 90 GLU A O 1
ATOM 729 N N . ASP A 1 91 ? -3.573 -0.784 20.758 1.00 91.44 91 ASP A N 1
ATOM 730 C CA . ASP A 1 91 ? -4.249 -2.005 20.308 1.00 91.44 91 ASP A C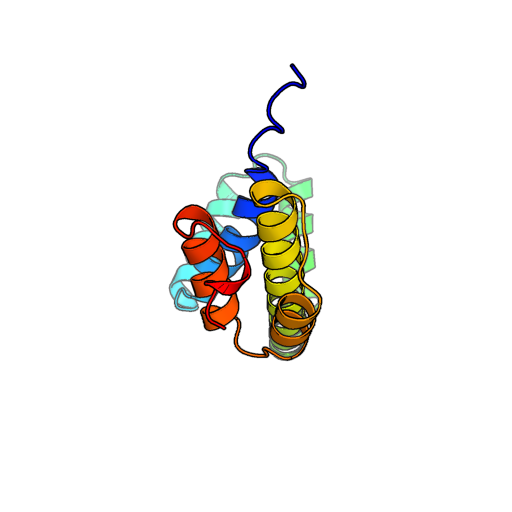A 1
ATOM 731 C C . ASP A 1 91 ? -4.275 -2.102 18.777 1.00 91.44 91 ASP A C 1
ATOM 733 O O . ASP A 1 91 ? -3.910 -3.128 18.197 1.00 91.44 91 ASP A O 1
ATOM 737 N N . LEU A 1 92 ? -4.635 -1.003 18.110 1.00 90.81 92 LEU A N 1
ATOM 738 C CA . LEU A 1 92 ? -4.673 -0.942 16.657 1.00 90.81 92 LEU A CA 1
ATOM 739 C C . LEU A 1 92 ? -3.268 -1.089 16.067 1.00 90.81 92 LEU A C 1
ATOM 741 O O . LEU A 1 92 ? -3.095 -1.857 15.124 1.00 90.81 92 LEU A O 1
ATOM 745 N N . ASP A 1 93 ? -2.260 -0.431 16.642 1.00 92.50 93 ASP A N 1
ATOM 746 C CA . ASP A 1 93 ? -0.877 -0.561 16.176 1.00 92.50 93 ASP A CA 1
ATOM 747 C C . ASP A 1 93 ? -0.363 -2.008 16.274 1.00 92.50 93 ASP A C 1
ATOM 749 O O . ASP A 1 93 ? 0.217 -2.542 15.320 1.00 92.50 93 ASP A O 1
ATOM 753 N N . ARG A 1 94 ? -0.673 -2.702 17.379 1.00 92.81 94 ARG A N 1
ATOM 754 C CA . ARG A 1 94 ? -0.369 -4.133 17.532 1.00 92.81 94 ARG A CA 1
ATOM 755 C C . ARG A 1 94 ? -1.082 -4.992 16.491 1.00 92.81 94 ARG A C 1
ATOM 757 O O . ARG A 1 94 ? -0.459 -5.881 15.909 1.00 92.81 94 ARG A O 1
ATOM 764 N N . ARG A 1 95 ? -2.360 -4.723 16.209 1.00 93.56 95 ARG A N 1
ATOM 765 C CA . ARG A 1 95 ? -3.129 -5.439 15.175 1.00 93.56 95 ARG A CA 1
ATOM 766 C C . ARG A 1 95 ? -2.558 -5.207 13.774 1.00 93.56 95 ARG A C 1
ATOM 768 O O . ARG A 1 95 ? -2.474 -6.155 12.996 1.00 93.56 95 ARG A O 1
ATOM 775 N N . ILE A 1 96 ? -2.107 -3.989 13.465 1.00 91.31 96 ILE A N 1
ATOM 776 C CA . ILE A 1 96 ? -1.425 -3.662 12.201 1.00 91.31 96 ILE A CA 1
ATOM 777 C C . ILE A 1 96 ? -0.114 -4.448 12.086 1.00 91.31 96 ILE A C 1
ATOM 779 O O . ILE A 1 96 ? 0.142 -5.067 11.053 1.00 91.31 96 ILE A O 1
ATOM 783 N N . ALA A 1 97 ? 0.696 -4.464 13.148 1.00 92.00 97 ALA A N 1
ATOM 784 C CA . ALA A 1 97 ? 1.970 -5.181 13.175 1.00 92.00 97 ALA A CA 1
ATOM 785 C C . ALA A 1 97 ? 1.800 -6.702 13.010 1.00 92.00 97 ALA A C 1
ATOM 787 O O . ALA A 1 97 ? 2.599 -7.344 12.329 1.00 92.00 97 ALA A O 1
ATOM 788 N N . ALA A 1 98 ? 0.749 -7.277 13.600 1.00 92.44 98 ALA A N 1
ATOM 789 C CA . ALA A 1 98 ? 0.464 -8.708 13.529 1.00 92.44 98 ALA A CA 1
ATOM 790 C C . ALA A 1 98 ? -0.195 -9.142 12.206 1.00 92.44 98 ALA A C 1
ATOM 792 O O . ALA A 1 98 ? -0.113 -10.312 11.832 1.00 92.44 98 ALA A O 1
ATOM 793 N N . CYS A 1 99 ? -0.844 -8.229 11.479 1.00 90.19 99 CYS A N 1
ATOM 794 C CA . CYS A 1 99 ? -1.553 -8.570 10.250 1.00 90.19 99 CYS A CA 1
ATOM 795 C C . CYS A 1 99 ? -0.567 -8.858 9.111 1.00 90.19 99 CYS A C 1
ATOM 797 O O . CYS A 1 99 ? 0.179 -7.971 8.698 1.00 90.19 99 CYS A O 1
ATOM 799 N N . ALA A 1 100 ? -0.545 -10.099 8.617 1.00 87.75 100 ALA A N 1
ATOM 800 C CA . ALA A 1 100 ? 0.259 -10.532 7.467 1.00 87.75 100 ALA A CA 1
ATOM 801 C C . ALA A 1 100 ? -0.503 -10.446 6.128 1.00 87.75 100 ALA A C 1
ATOM 803 O O . ALA A 1 100 ? 0.073 -10.684 5.068 1.00 87.75 100 ALA A O 1
ATOM 804 N N . ASP A 1 101 ? -1.794 -10.109 6.174 1.00 85.19 101 ASP A N 1
ATOM 805 C CA . ASP A 1 101 ? -2.658 -10.010 5.003 1.00 85.19 101 ASP A CA 1
ATOM 806 C C . ASP A 1 101 ? -2.676 -8.569 4.474 1.00 85.19 101 ASP A C 1
ATOM 808 O O . ASP A 1 101 ? -3.288 -7.657 5.040 1.00 85.19 101 ASP A O 1
ATOM 812 N N . VAL A 1 102 ? -1.990 -8.371 3.349 1.00 81.94 102 VAL A N 1
ATOM 813 C CA . VAL A 1 102 ? -1.874 -7.067 2.693 1.00 81.94 102 VAL A CA 1
ATOM 814 C C . VAL A 1 102 ? -3.238 -6.544 2.221 1.00 81.94 102 VAL A C 1
ATOM 816 O O . VAL A 1 102 ? -3.474 -5.336 2.252 1.00 81.94 102 VAL A O 1
ATOM 819 N N . GLU A 1 103 ? -4.166 -7.412 1.815 1.00 80.12 103 GLU A N 1
ATOM 820 C CA . GLU A 1 103 ? -5.493 -6.986 1.361 1.00 80.12 103 GLU A CA 1
ATOM 821 C C . GLU A 1 103 ? -6.368 -6.526 2.529 1.00 80.12 103 GLU A C 1
ATOM 823 O O . GLU A 1 103 ? -7.083 -5.526 2.394 1.00 80.12 103 GLU A O 1
ATOM 828 N N . ARG A 1 104 ? -6.252 -7.162 3.702 1.00 84.81 104 ARG A N 1
ATOM 829 C CA . ARG A 1 104 ? -6.915 -6.677 4.926 1.00 84.81 104 ARG A CA 1
ATOM 830 C C . ARG A 1 104 ? -6.355 -5.330 5.377 1.00 84.81 104 ARG A C 1
ATOM 832 O O . ARG A 1 104 ? -7.138 -4.419 5.635 1.00 84.81 104 ARG A O 1
ATOM 839 N N . LEU A 1 105 ? -5.033 -5.141 5.350 1.00 86.12 105 LEU A N 1
ATOM 840 C CA . LEU A 1 105 ? -4.402 -3.838 5.625 1.00 86.12 105 LEU A CA 1
ATOM 841 C C . LEU A 1 105 ? -4.884 -2.741 4.655 1.00 86.12 105 LEU A C 1
ATOM 843 O O . LEU A 1 105 ? -5.173 -1.616 5.063 1.00 86.12 105 LEU A O 1
ATOM 847 N N . ARG A 1 106 ? -5.042 -3.064 3.367 1.00 79.25 106 ARG A N 1
ATOM 848 C CA . ARG A 1 106 ? -5.572 -2.135 2.350 1.00 79.25 106 ARG A CA 1
ATOM 849 C C . ARG A 1 106 ? -7.064 -1.847 2.524 1.00 79.25 106 ARG A C 1
ATOM 851 O O . ARG A 1 106 ? -7.517 -0.733 2.255 1.00 79.25 106 ARG A O 1
ATOM 858 N N . ALA A 1 107 ? -7.860 -2.837 2.921 1.00 83.00 107 ALA A N 1
ATOM 859 C CA . ALA A 1 107 ? -9.270 -2.639 3.243 1.00 83.00 107 ALA A CA 1
ATOM 860 C C . ALA A 1 107 ? -9.423 -1.728 4.469 1.00 83.00 107 ALA A C 1
ATOM 862 O O . ALA A 1 107 ? -10.203 -0.779 4.418 1.00 83.00 107 ALA A O 1
ATOM 863 N N . ALA A 1 108 ? -8.614 -1.948 5.506 1.00 86.50 108 ALA A N 1
ATOM 864 C CA . ALA A 1 108 ? -8.527 -1.081 6.674 1.00 86.50 108 ALA A CA 1
ATOM 865 C C . ALA A 1 108 ? -8.141 0.357 6.292 1.00 86.50 108 ALA A C 1
ATOM 867 O O . ALA A 1 108 ? -8.805 1.296 6.719 1.00 86.50 108 ALA A O 1
ATOM 868 N N . ALA A 1 109 ? -7.161 0.551 5.401 1.00 81.75 109 ALA A N 1
ATOM 869 C CA . ALA A 1 109 ? -6.778 1.882 4.912 1.00 81.75 109 ALA A CA 1
ATOM 870 C C . ALA A 1 109 ? -7.938 2.631 4.233 1.00 81.75 109 ALA A C 1
ATOM 872 O O . ALA A 1 109 ? -8.097 3.836 4.419 1.00 81.75 109 ALA A O 1
ATOM 873 N N . ARG A 1 110 ? -8.796 1.921 3.488 1.00 79.06 110 ARG A N 1
ATOM 874 C CA . ARG A 1 110 ? -10.031 2.499 2.933 1.00 79.06 110 ARG A CA 1
ATOM 875 C C . ARG A 1 110 ? -11.049 2.819 4.028 1.00 79.06 110 ARG A C 1
ATOM 877 O O . ARG A 1 110 ? -11.668 3.877 3.973 1.00 79.06 110 ARG A O 1
ATOM 884 N N . GLN A 1 111 ? -11.195 1.952 5.033 1.00 81.62 111 GLN A N 1
ATOM 885 C CA . GLN A 1 111 ? -12.089 2.190 6.172 1.00 81.62 111 GLN A CA 1
ATOM 886 C C . GLN A 1 111 ? -11.708 3.451 6.951 1.00 81.62 111 GLN A C 1
ATOM 888 O O . GLN A 1 111 ? -12.613 4.187 7.335 1.00 81.62 111 GLN A O 1
ATOM 893 N N . VAL A 1 112 ? -10.410 3.758 7.109 1.00 82.69 112 VAL A N 1
ATOM 894 C CA . VAL A 1 112 ? -9.937 4.988 7.781 1.00 82.69 112 VAL A CA 1
ATOM 895 C C . VAL A 1 112 ? -10.649 6.228 7.243 1.00 82.69 112 VAL A C 1
ATOM 897 O O . VAL A 1 112 ? -11.017 7.100 8.017 1.00 82.69 112 VAL A O 1
ATOM 900 N N . LEU A 1 113 ? -10.907 6.307 5.935 1.00 75.56 113 LEU A N 1
ATOM 901 C CA . LEU A 1 113 ? -11.555 7.468 5.316 1.00 75.56 113 LEU A CA 1
ATOM 902 C C . LEU A 1 113 ? -13.025 7.648 5.733 1.00 75.56 113 LEU A C 1
ATOM 904 O O . LEU A 1 113 ? -13.553 8.761 5.653 1.00 75.56 113 LEU A O 1
ATOM 908 N N . HIS A 1 114 ? -13.673 6.580 6.190 1.00 79.94 114 HIS A N 1
ATOM 909 C CA . HIS A 1 114 ? -15.111 6.527 6.442 1.00 79.94 114 HIS A CA 1
ATOM 910 C C . HIS A 1 114 ? -15.467 6.398 7.925 1.00 79.94 114 HIS A C 1
ATOM 912 O O . HIS A 1 114 ? -16.515 6.892 8.333 1.00 79.94 114 HIS A O 1
ATOM 918 N N . VAL A 1 115 ? -14.610 5.779 8.737 1.00 84.06 115 VAL A N 1
ATOM 919 C CA . VAL A 1 115 ? -14.877 5.579 10.166 1.00 84.06 115 VAL A CA 1
ATOM 920 C C . VAL A 1 115 ? -14.638 6.851 10.988 1.00 84.06 115 VAL A C 1
ATOM 922 O O . VAL A 1 115 ? -13.845 7.726 10.615 1.00 84.06 115 VAL A O 1
ATOM 925 N N . GLN A 1 116 ? -15.376 6.970 12.093 1.00 84.19 116 GLN A N 1
ATOM 926 C CA . GLN A 1 116 ? -15.356 8.128 12.997 1.00 84.19 116 GLN A CA 1
ATOM 927 C C . GLN A 1 116 ? -14.288 7.978 14.082 1.00 84.19 116 GLN A C 1
ATOM 929 O O . GLN A 1 116 ? -13.747 8.979 14.546 1.00 84.19 116 GLN A O 1
ATOM 934 N N . GLN A 1 117 ? -13.969 6.741 14.472 1.00 84.00 117 GLN A N 1
ATOM 935 C CA . GLN A 1 117 ? -12.985 6.454 15.506 1.00 84.00 117 GLN A CA 1
ATOM 936 C C . GLN A 1 117 ? -11.963 5.422 15.011 1.00 84.00 117 GLN A C 1
ATOM 938 O O . GLN A 1 117 ? -12.308 4.527 14.238 1.00 84.00 117 GLN A O 1
ATOM 943 N N . PRO A 1 118 ? -10.700 5.495 15.466 1.00 81.19 118 PRO A N 1
ATOM 944 C CA . PRO A 1 118 ? -9.657 4.569 15.021 1.00 81.19 118 PRO A CA 1
ATOM 945 C C . PRO A 1 118 ? -9.941 3.114 15.432 1.00 81.19 118 PRO A C 1
ATOM 947 O O . PRO A 1 118 ? -9.561 2.180 14.737 1.00 81.19 118 PRO A O 1
ATOM 950 N N . GLN A 1 119 ? -10.661 2.906 16.531 1.00 84.06 119 GLN A N 1
ATOM 951 C CA . GLN A 1 119 ? -11.047 1.582 17.026 1.00 84.06 119 GLN A CA 1
ATOM 952 C C . GLN A 1 119 ? -12.079 0.848 16.152 1.00 84.06 119 GLN A C 1
ATOM 954 O O . GLN A 1 119 ? -12.146 -0.378 16.202 1.00 84.06 119 GLN A O 1
ATOM 959 N N . ASP A 1 120 ? -12.794 1.563 15.280 1.00 86.88 120 ASP A N 1
ATOM 960 C CA . ASP A 1 120 ? -13.748 0.970 14.333 1.00 86.88 120 ASP A CA 1
ATOM 961 C C . ASP A 1 120 ? -13.055 0.313 13.124 1.00 86.88 120 ASP A C 1
ATOM 963 O O . ASP A 1 120 ? -13.702 -0.334 12.298 1.00 86.88 120 ASP A O 1
ATOM 967 N N . ILE A 1 121 ? -11.737 0.486 12.985 1.00 87.50 121 ILE A N 1
ATOM 968 C CA . ILE A 1 121 ? -10.962 -0.089 11.886 1.00 87.50 121 ILE A CA 1
ATOM 969 C C . ILE A 1 121 ? -10.838 -1.596 12.100 1.00 87.50 121 ILE A C 1
ATOM 971 O O . ILE A 1 121 ? -10.289 -2.064 13.103 1.00 87.50 121 ILE A O 1
ATOM 975 N N . SER A 1 122 ? -11.311 -2.371 11.127 1.00 87.94 122 SER A N 1
ATOM 976 C CA . SER A 1 122 ? -11.232 -3.830 11.126 1.00 87.94 122 SER A CA 1
ATOM 977 C C . SER A 1 122 ? -10.016 -4.313 10.335 1.00 87.94 122 SER A C 1
ATOM 979 O O . SER A 1 122 ? -9.760 -3.831 9.229 1.00 87.94 122 SER A O 1
ATOM 981 N N . LEU A 1 123 ? -9.282 -5.271 10.913 1.00 82.88 123 LEU A N 1
ATOM 982 C CA . LEU A 1 123 ? -8.066 -5.877 10.360 1.00 82.88 123 LEU A CA 1
ATOM 983 C C . LEU A 1 123 ? -8.186 -7.385 10.299 1.00 82.88 123 LEU A C 1
ATOM 985 O O . LEU A 1 123 ? -8.956 -7.983 11.082 1.00 82.88 123 LEU A O 1
#

Secondary structure (DSSP, 8-state):
-PPPPP--HHHHHHHHHHHHHHTS-HHHHHHHHHHHHHH---HHHHHHHHHHHHSS-HHHHHHHHHHHHHHHHHHHHHHHHHHHHS---HHHHHHHHH---HHHHHHHHHHHTT-SSGGG---

Foldseek 3Di:
DPPQDPDPVVLVCVLVVLVVLVVDDPVVNVVVLVVVLVPDPDPVVSVVSVVVVPPAPPVRVVVVVLVVNLVSLLVLLQVLQCSQVVDDDPVLNVVSVPDSDSVLSVVLSVVSVPDPHNVVRDD

pLDDT: mean 73.35, std 13.16, range [35.59, 93.56]